Protein AF-A0A2I0T6Q3-F1 (afdb_monomer)

InterPro domains:
  IPR000357 HEAT repeat [PF02985] (25-54)
  IPR004083 Regu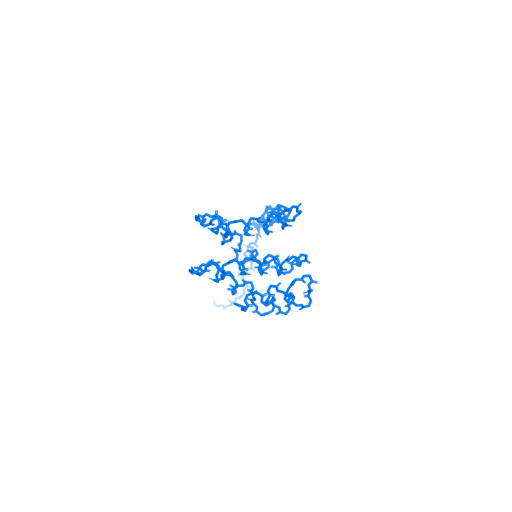latory associated protein of TOR [PTHR12848] (1-81)
  IPR011989 Armadillo-like helical [G3DSA:1.25.10.10] (1-111)
  IPR016024 Armadillo-type fold [SSF48371] (2-91)

Organism: NCBI:txid1758121

Foldseek 3Di:
DVLQVLLVQLAVHLVSLVVCVVVVVLLVLLVCCPPPDLVSVLSSLSSLLRSCVVNVVSVVVCVVSVVVVSLVVQCVDPDVVSNVSSVVSCVVVVPPPPVVVVVVVVVVVVPPDDPDPDDPDPPDPDDDDD

Sequence (130 aa):
MTAFILAVIVNNYTTGQEACLQGNLIAICLEQLNDPHPLLRQWVAICLGRIWQNFDSARWCGVRDSAHEKLYSLLSDPIPEELVVALSHLVVQYESNFCTVALQFMEEEKNYPLPSPAATDITYVGNLEG

Nearest PDB structures (foldseek):
  7uxh-assembly1_E  TM=7.149E-01  e=1.345E-10  Homo sapiens
  7ux2-assembly1_A  TM=7.115E-01  e=2.078E-10  Homo sapiens
  6u62-assembly1_A  TM=7.134E-01  e=8.544E-10  Homo sapiens
  4hxt-assembly1_A  TM=8.707E-01  e=1.519E-02  synthetic construct
  7uwc-assembly1_P  TM=6.966E-01  e=1.661E-01  Citrus x limon

Solvent-accessible surface area (backbone atoms only — not comparable to full-atom values): 7651 Å² total; per-residue (Å²): 112,67,47,52,55,50,30,57,50,18,49,94,29,65,73,42,23,51,56,37,53,77,65,45,44,62,63,56,37,63,63,46,58,76,47,92,49,66,69,54,26,43,32,30,51,52,24,54,56,29,38,33,53,97,30,66,73,46,40,54,51,37,58,76,68,46,43,66,61,60,54,50,54,50,67,69,48,90,51,68,69,52,34,52,52,50,47,53,48,46,53,73,55,49,79,77,48,51,68,56,52,53,48,49,51,56,51,52,67,70,64,59,76,72,84,75,93,76,79,88,73,90,81,85,86,86,86,82,90,132

Secondary structure (DSSP, 8-state):
-HHHHHHHHTTT-HHHHHHHHHTTHHHHHHHHTT-S-HHHHHHHHHHHHHHTTT-HHHHHHHHHTTHHHHHHHHHTSS-HHHHHHHHHHHHHHHTTSHHHHHHHHHHHHHT-PPPP--------------

Radius of gyration: 21.98 Å; Cα contacts (8 Å, |Δi|>4): 99; chains: 1; bounding box: 38×57×66 Å

Mean predicted aligned error: 13.77 Å

Structure (mmCIF, N/CA/C/O backbone):
data_AF-A0A2I0T6Q3-F1
#
_entry.id   AF-A0A2I0T6Q3-F1
#
loop_
_atom_site.group_PDB
_atom_site.id
_atom_site.type_symbol
_atom_site.label_atom_id
_atom_site.label_alt_id
_atom_site.label_comp_id
_atom_site.label_asym_id
_atom_site.label_entity_id
_atom_site.label_seq_id
_atom_site.pdbx_PDB_ins_code
_atom_site.Cartn_x
_atom_site.Cartn_y
_atom_site.Cartn_z
_atom_site.occupancy
_atom_site.B_iso_or_equiv
_atom_site.auth_seq_id
_atom_site.auth_comp_id
_atom_site.auth_asym_id
_atom_site.auth_atom_id
_atom_site.pdbx_PDB_model_num
ATOM 1 N N . MET A 1 1 ? -9.013 -3.424 -14.093 1.00 62.44 1 MET A N 1
ATOM 2 C CA . MET A 1 1 ? -10.320 -2.828 -13.711 1.00 62.44 1 MET A CA 1
ATOM 3 C C . MET A 1 1 ? -10.632 -3.011 -12.225 1.00 62.44 1 MET A C 1
ATOM 5 O O . MET A 1 1 ? -11.091 -2.065 -11.607 1.00 62.44 1 MET A O 1
ATOM 9 N N . THR A 1 2 ? -10.328 -4.158 -11.612 1.00 77.94 2 THR A N 1
ATOM 10 C CA . THR A 1 2 ? -10.573 -4.402 -10.174 1.00 77.94 2 THR A CA 1
ATOM 11 C C . THR A 1 2 ? -9.824 -3.438 -9.242 1.00 77.94 2 THR A C 1
ATOM 13 O O . THR A 1 2 ? -10.435 -2.875 -8.341 1.00 77.94 2 THR A O 1
ATOM 16 N N . ALA A 1 3 ? -8.539 -3.160 -9.506 1.00 76.44 3 ALA A N 1
ATOM 17 C CA . ALA A 1 3 ? -7.743 -2.212 -8.713 1.00 76.44 3 ALA A CA 1
ATOM 18 C C . ALA A 1 3 ? -8.322 -0.782 -8.716 1.00 76.44 3 ALA A C 1
ATOM 20 O O . ALA A 1 3 ? -8.287 -0.097 -7.701 1.00 76.44 3 ALA A O 1
ATOM 21 N N . PHE A 1 4 ? -8.926 -0.355 -9.830 1.00 79.00 4 PHE A N 1
ATOM 22 C CA . PHE A 1 4 ? -9.628 0.927 -9.924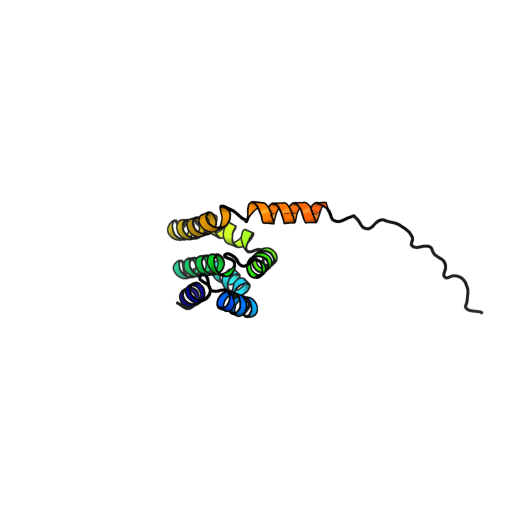 1.00 79.00 4 PHE A CA 1
ATOM 23 C C . PHE A 1 4 ? -10.845 0.979 -8.993 1.00 79.00 4 PHE A C 1
ATOM 25 O O . PHE A 1 4 ? -11.010 1.937 -8.245 1.00 79.00 4 PHE A O 1
ATOM 32 N N . ILE A 1 5 ? -11.680 -0.063 -9.013 1.00 85.62 5 ILE A N 1
ATOM 33 C CA . ILE A 1 5 ? -12.883 -0.137 -8.173 1.00 85.62 5 ILE A CA 1
ATOM 34 C C . ILE A 1 5 ? -12.487 -0.108 -6.695 1.00 85.62 5 ILE A C 1
ATOM 36 O O . ILE A 1 5 ? -13.053 0.663 -5.924 1.00 85.62 5 ILE A O 1
ATOM 40 N N . LEU A 1 6 ? -11.471 -0.887 -6.315 1.00 83.75 6 LEU A N 1
ATOM 41 C CA . LEU A 1 6 ? -10.943 -0.898 -4.952 1.00 83.75 6 LEU A CA 1
ATOM 42 C C . LEU A 1 6 ? -10.413 0.479 -4.546 1.00 83.75 6 LEU A C 1
ATOM 44 O O . LEU A 1 6 ? -10.792 0.978 -3.491 1.00 83.75 6 LEU A O 1
ATOM 48 N N . ALA A 1 7 ? -9.650 1.145 -5.418 1.00 80.62 7 ALA A N 1
ATOM 49 C CA . ALA A 1 7 ? -9.164 2.502 -5.182 1.00 80.62 7 ALA A CA 1
ATOM 50 C C . ALA A 1 7 ? -10.299 3.521 -4.990 1.00 80.62 7 ALA A C 1
ATOM 52 O O . ALA A 1 7 ? -10.107 4.515 -4.294 1.00 80.62 7 ALA A O 1
ATOM 53 N N . VAL A 1 8 ? -11.465 3.327 -5.613 1.00 84.50 8 VAL A N 1
ATOM 54 C CA . VAL A 1 8 ? -12.650 4.173 -5.393 1.00 84.50 8 VAL A CA 1
ATOM 55 C C . VAL A 1 8 ? -13.317 3.848 -4.056 1.00 84.50 8 VAL A C 1
ATOM 57 O O . VAL A 1 8 ? -13.679 4.772 -3.335 1.00 84.50 8 VAL A O 1
ATOM 60 N N . ILE A 1 9 ? -13.431 2.566 -3.698 1.00 84.94 9 ILE A N 1
ATOM 61 C CA . ILE A 1 9 ? -14.039 2.118 -2.434 1.00 84.94 9 ILE A CA 1
ATOM 62 C C . ILE A 1 9 ? -13.263 2.645 -1.224 1.00 84.94 9 ILE A C 1
ATOM 64 O O . ILE A 1 9 ? -13.877 3.077 -0.256 1.00 84.94 9 ILE A O 1
ATOM 68 N N . VAL A 1 10 ? -11.928 2.638 -1.270 1.00 85.75 10 VAL A N 1
ATOM 69 C CA . VAL A 1 10 ? -11.093 3.081 -0.138 1.00 85.75 10 VAL A CA 1
ATOM 70 C C . VAL A 1 10 ? -10.856 4.596 -0.103 1.00 85.75 10 VAL A C 1
ATOM 72 O O . VAL A 1 10 ? -10.146 5.093 0.767 1.00 85.75 10 VAL A O 1
ATOM 75 N N . ASN A 1 11 ? -11.418 5.354 -1.048 1.00 84.81 11 ASN A N 1
ATOM 76 C CA . ASN A 1 11 ? -11.169 6.788 -1.178 1.00 84.81 11 ASN A CA 1
ATOM 77 C C . ASN A 1 11 ? -11.979 7.599 -0.156 1.00 84.81 11 ASN A C 1
ATOM 79 O O . ASN 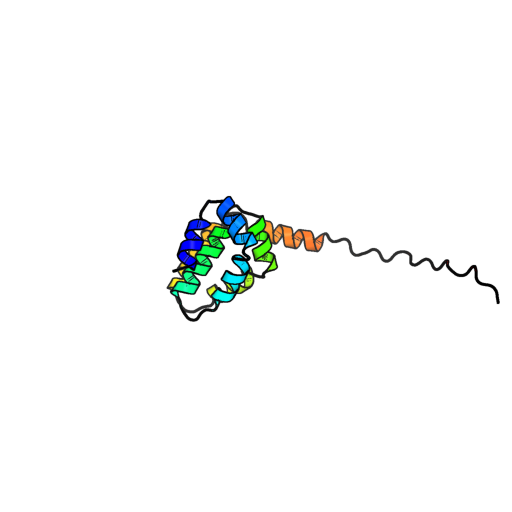A 1 11 ? -13.173 7.815 -0.355 1.00 84.81 11 ASN A O 1
ATOM 83 N N . ASN A 1 12 ? -11.324 8.094 0.898 1.00 80.06 12 ASN A N 1
ATOM 84 C CA . ASN A 1 12 ? -11.956 8.870 1.979 1.00 80.06 12 ASN A CA 1
ATOM 85 C C . ASN A 1 12 ? -13.162 8.159 2.622 1.00 80.06 12 ASN A C 1
ATOM 87 O O . ASN A 1 12 ? -14.122 8.803 3.045 1.00 80.06 12 ASN A O 1
ATOM 91 N N . TYR A 1 13 ? -13.119 6.827 2.687 1.00 86.44 13 TYR A N 1
ATOM 92 C CA . TYR A 1 13 ? -14.190 6.016 3.252 1.00 86.44 13 TYR A CA 1
ATOM 93 C C . TYR A 1 13 ? -13.625 4.958 4.203 1.00 86.44 13 TYR A C 1
ATOM 95 O O . TYR A 1 13 ? -13.206 3.879 3.785 1.00 86.44 13 TYR A O 1
ATOM 103 N N . THR A 1 14 ? -13.626 5.276 5.500 1.00 88.50 14 THR A N 1
ATOM 104 C CA . THR A 1 14 ? -12.963 4.483 6.549 1.00 88.50 14 THR A CA 1
ATOM 105 C C . THR A 1 14 ? -13.507 3.064 6.667 1.00 88.50 14 THR A C 1
ATOM 107 O O . THR A 1 14 ? -12.731 2.119 6.725 1.00 88.50 14 THR A O 1
ATOM 110 N N . THR A 1 15 ? -14.826 2.867 6.605 1.00 90.19 15 THR A N 1
ATOM 111 C CA . THR A 1 15 ? -15.413 1.515 6.639 1.00 90.19 15 THR A CA 1
ATOM 112 C C . THR A 1 15 ? -14.962 0.667 5.443 1.00 90.19 15 THR A C 1
ATOM 114 O O . THR A 1 15 ? -14.723 -0.531 5.578 1.00 90.19 15 THR A O 1
ATOM 117 N N . GLY A 1 16 ? -14.797 1.285 4.267 1.00 89.38 16 GLY A N 1
ATOM 118 C CA . GLY A 1 16 ? -14.240 0.619 3.089 1.00 89.38 16 GLY A CA 1
ATOM 119 C C . GLY A 1 16 ? -12.759 0.289 3.254 1.00 89.38 16 GLY A C 1
ATOM 120 O O . GLY A 1 16 ? -12.336 -0.803 2.880 1.00 89.38 16 GLY A O 1
ATOM 121 N N . GLN A 1 17 ? -11.982 1.198 3.850 1.00 90.38 17 GLN A N 1
ATOM 122 C CA . GLN A 1 17 ? -10.573 0.968 4.184 1.00 90.38 17 GLN A CA 1
ATOM 123 C C . GLN A 1 17 ? -10.410 -0.193 5.179 1.00 90.38 17 GLN A C 1
ATOM 125 O O . GLN A 1 17 ? -9.585 -1.071 4.939 1.00 90.38 17 GLN A O 1
ATOM 130 N N . GLU A 1 18 ? -11.221 -0.255 6.238 1.00 91.62 18 GLU A N 1
ATOM 131 C CA . GLU A 1 18 ? -11.214 -1.347 7.222 1.00 91.62 18 GLU A CA 1
ATOM 132 C C . GLU A 1 18 ? -11.555 -2.698 6.589 1.00 91.62 18 GLU A C 1
ATOM 134 O O . GLU A 1 18 ? -10.821 -3.670 6.779 1.00 91.62 18 GLU A O 1
ATOM 139 N N . ALA A 1 19 ? -12.623 -2.759 5.789 1.00 91.75 19 ALA A N 1
ATOM 140 C CA . ALA A 1 19 ? -13.010 -3.982 5.089 1.00 91.75 19 ALA A CA 1
ATOM 141 C C . ALA A 1 19 ? -11.907 -4.459 4.127 1.00 91.75 19 ALA A C 1
ATOM 143 O O . ALA A 1 19 ? -11.602 -5.650 4.055 1.00 91.75 19 ALA A O 1
ATOM 144 N N . CYS A 1 20 ? -11.263 -3.528 3.419 1.00 91.31 20 CYS A N 1
ATOM 145 C CA . CYS A 1 20 ? -10.147 -3.847 2.533 1.00 91.31 20 CYS A CA 1
ATOM 146 C C . CYS A 1 20 ? -8.891 -4.287 3.300 1.00 91.31 20 CYS A C 1
ATOM 148 O O . CYS A 1 20 ? -8.185 -5.189 2.848 1.00 91.31 20 CYS A O 1
ATOM 150 N N . LEU A 1 21 ? -8.618 -3.687 4.461 1.00 88.88 21 LEU A N 1
ATOM 151 C CA . LEU A 1 21 ? -7.500 -4.072 5.319 1.00 88.88 21 LEU A CA 1
ATOM 152 C C . LEU A 1 21 ? -7.685 -5.498 5.854 1.00 88.88 21 LEU A C 1
ATOM 154 O O . LEU A 1 21 ? -6.759 -6.299 5.773 1.00 88.88 21 LEU A O 1
ATOM 158 N N . GLN A 1 22 ? -8.890 -5.839 6.322 1.00 91.12 22 GLN A N 1
ATOM 159 C CA . GLN A 1 22 ? -9.235 -7.204 6.744 1.00 91.12 22 GLN A CA 1
ATOM 160 C C . GLN A 1 22 ? -9.134 -8.217 5.595 1.00 91.12 22 GLN A C 1
ATOM 162 O O . GLN A 1 22 ? -8.797 -9.377 5.816 1.00 91.12 22 GLN A O 1
ATOM 167 N N . GLY A 1 23 ? -9.392 -7.774 4.363 1.00 91.44 23 GLY A N 1
ATOM 168 C CA . GLY A 1 23 ? -9.222 -8.569 3.148 1.00 91.44 23 GLY A CA 1
ATOM 169 C C . GLY A 1 23 ? -7.778 -8.693 2.650 1.00 91.44 23 GLY A C 1
ATOM 170 O O . GLY A 1 23 ? -7.583 -9.166 1.533 1.00 91.44 23 GLY A O 1
ATOM 171 N N . ASN A 1 24 ? -6.775 -8.258 3.423 1.00 91.12 24 ASN A N 1
ATOM 172 C CA . ASN A 1 24 ? -5.356 -8.257 3.041 1.00 91.12 24 ASN A CA 1
ATOM 173 C C . ASN A 1 24 ? -5.060 -7.494 1.738 1.00 91.12 24 ASN A C 1
ATOM 175 O O . ASN A 1 24 ? -4.125 -7.833 1.008 1.00 91.12 24 ASN A O 1
ATOM 179 N N . LEU A 1 25 ? -5.831 -6.441 1.439 1.00 89.56 25 LEU A N 1
ATOM 180 C CA . LEU A 1 25 ? -5.683 -5.704 0.183 1.00 89.56 25 LEU A CA 1
ATOM 181 C C . LEU A 1 25 ? -4.268 -5.128 0.003 1.00 89.56 25 LEU A C 1
ATOM 183 O O . LEU A 1 25 ? -3.762 -5.106 -1.113 1.00 89.56 25 LEU A O 1
ATOM 187 N N . ILE A 1 26 ? -3.614 -4.707 1.090 1.00 88.44 26 ILE A N 1
ATOM 188 C CA . ILE A 1 26 ? -2.254 -4.146 1.056 1.00 88.44 26 ILE A CA 1
ATOM 189 C C . ILE A 1 26 ? -1.254 -5.172 0.523 1.00 88.44 26 ILE A C 1
ATOM 191 O O . ILE A 1 26 ? -0.566 -4.884 -0.452 1.00 88.44 26 ILE A O 1
ATOM 195 N N . ALA A 1 27 ? -1.214 -6.372 1.103 1.00 89.12 27 ALA A N 1
ATOM 196 C CA . ALA A 1 27 ? -0.309 -7.434 0.670 1.00 89.12 27 ALA A CA 1
ATOM 197 C C . ALA A 1 27 ? -0.549 -7.813 -0.800 1.00 89.12 27 ALA A C 1
ATOM 199 O O . ALA A 1 27 ? 0.397 -7.860 -1.587 1.00 89.12 27 ALA A O 1
ATOM 200 N N . ILE A 1 28 ? -1.820 -7.968 -1.196 1.00 90.50 28 ILE A N 1
ATOM 2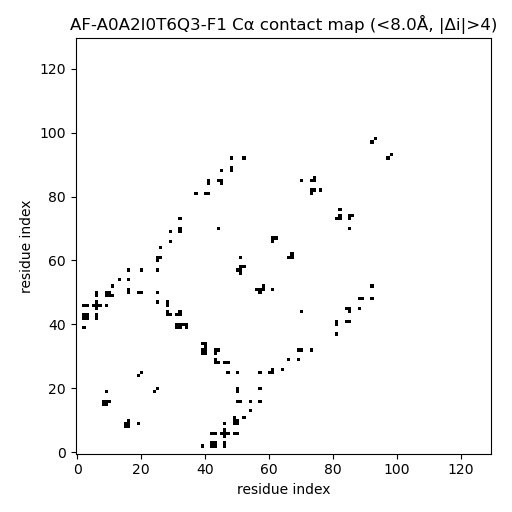01 C CA . ILE A 1 28 ? -2.205 -8.273 -2.582 1.00 90.50 28 ILE A CA 1
ATOM 202 C C . ILE A 1 28 ? -1.717 -7.170 -3.530 1.00 90.50 28 ILE A C 1
ATOM 204 O O . ILE A 1 28 ? -1.109 -7.451 -4.560 1.00 90.50 28 ILE A O 1
ATOM 208 N N . CYS A 1 29 ? -1.943 -5.901 -3.187 1.00 89.31 29 CYS A N 1
ATOM 209 C CA . CYS A 1 29 ? -1.463 -4.779 -3.985 1.00 89.31 29 CYS A CA 1
ATOM 210 C C . CYS A 1 29 ? 0.072 -4.759 -4.082 1.00 89.31 29 CYS A C 1
ATOM 212 O O . CYS A 1 29 ? 0.615 -4.526 -5.157 1.00 89.31 29 CYS A O 1
ATOM 214 N N . LEU A 1 30 ? 0.788 -5.054 -2.999 1.00 86.81 30 LEU A N 1
ATOM 215 C CA . LEU A 1 30 ? 2.252 -5.087 -3.003 1.00 86.81 30 LEU A CA 1
ATOM 216 C C . LEU A 1 30 ? 2.848 -6.227 -3.838 1.00 86.81 30 LEU A C 1
ATOM 218 O O . LEU A 1 30 ? 3.989 -6.107 -4.280 1.00 86.81 30 LEU A O 1
ATOM 222 N N . GLU A 1 31 ? 2.130 -7.327 -4.053 1.00 89.75 31 GLU A N 1
ATOM 223 C CA . GLU A 1 31 ? 2.547 -8.381 -4.990 1.00 89.75 31 GLU A CA 1
ATOM 224 C C . GLU A 1 31 ? 2.341 -7.958 -6.449 1.00 89.75 31 GLU A C 1
ATOM 226 O O . GLU A 1 31 ? 3.184 -8.223 -7.305 1.00 89.75 31 GLU A O 1
ATOM 231 N N . GLN A 1 32 ? 1.251 -7.240 -6.723 1.00 87.44 32 GLN A N 1
ATOM 232 C CA . GLN A 1 32 ? 0.884 -6.767 -8.064 1.00 87.44 32 GLN A CA 1
ATOM 233 C C . GLN A 1 32 ? 1.697 -5.544 -8.525 1.00 87.44 32 GLN A C 1
ATOM 235 O O . GLN A 1 32 ? 1.587 -5.117 -9.672 1.00 87.44 32 GLN A O 1
ATOM 240 N N . LEU A 1 33 ? 2.534 -4.982 -7.648 1.00 83.00 33 LEU A N 1
ATOM 241 C CA . LEU A 1 33 ? 3.412 -3.850 -7.954 1.00 83.00 33 LEU A CA 1
ATOM 242 C C . LEU A 1 33 ? 4.459 -4.169 -9.035 1.00 83.00 33 LEU A C 1
ATOM 244 O O . LEU A 1 33 ? 4.906 -3.260 -9.723 1.00 83.00 33 LEU A O 1
ATOM 248 N N . ASN A 1 34 ? 4.821 -5.444 -9.200 1.00 82.75 34 ASN A N 1
ATOM 249 C CA . ASN A 1 34 ? 5.808 -5.905 -10.183 1.00 82.75 34 ASN A CA 1
ATOM 250 C C . ASN A 1 34 ? 5.169 -6.461 -11.468 1.00 82.75 34 ASN A C 1
ATOM 252 O O . ASN A 1 34 ? 5.850 -7.110 -12.264 1.00 82.75 34 ASN A O 1
ATOM 256 N N . ASP A 1 35 ? 3.864 -6.261 -11.671 1.00 85.38 35 ASP A N 1
ATOM 257 C CA . ASP A 1 35 ? 3.170 -6.772 -12.853 1.00 85.38 35 ASP A CA 1
ATOM 258 C C . ASP A 1 35 ? 3.714 -6.119 -14.140 1.00 85.38 35 ASP A C 1
ATOM 260 O O . ASP A 1 35 ? 3.996 -4.921 -14.137 1.00 85.38 35 ASP A O 1
ATOM 264 N N . PRO A 1 36 ? 3.874 -6.852 -15.258 1.00 80.25 36 PRO A N 1
ATOM 265 C CA . PRO A 1 36 ? 4.361 -6.281 -16.515 1.00 80.25 36 PRO A CA 1
ATOM 266 C C . PRO A 1 36 ? 3.429 -5.217 -17.116 1.00 80.25 36 PRO A C 1
ATOM 268 O O . PRO A 1 36 ? 3.858 -4.469 -17.996 1.00 80.25 36 PRO A O 1
ATOM 271 N N . HIS A 1 37 ? 2.163 -5.148 -16.693 1.00 81.00 37 HIS A N 1
ATOM 272 C CA . HIS A 1 37 ? 1.181 -4.226 -17.239 1.00 81.00 37 HIS A CA 1
ATOM 273 C C . HIS A 1 37 ? 1.232 -2.846 -16.546 1.00 81.00 37 HIS A C 1
ATOM 275 O O . HIS A 1 37 ? 0.813 -2.710 -15.390 1.00 81.00 37 HIS A O 1
ATOM 281 N N . PRO A 1 38 ? 1.572 -1.766 -17.275 1.00 75.75 38 PRO A N 1
ATOM 282 C CA . PRO A 1 38 ? 1.833 -0.447 -16.690 1.00 75.75 38 PRO A CA 1
ATOM 283 C C . PRO A 1 38 ? 0.614 0.163 -15.977 1.00 75.75 38 PRO A C 1
ATOM 285 O O . PRO A 1 38 ? 0.688 0.616 -14.836 1.00 75.75 38 PRO A O 1
ATOM 288 N N . LEU A 1 39 ? -0.571 0.083 -16.601 1.00 77.31 39 LEU A N 1
ATOM 289 C CA . LEU A 1 39 ? -1.810 0.578 -15.983 1.00 77.31 39 LEU A CA 1
ATOM 290 C C . LEU A 1 39 ? -2.188 -0.182 -14.705 1.00 77.31 39 LEU A C 1
ATOM 292 O O . LEU A 1 39 ? -2.841 0.393 -13.836 1.00 77.31 39 LEU A O 1
ATOM 296 N N . LEU A 1 40 ? -1.840 -1.470 -14.581 1.00 82.62 40 LEU A N 1
ATOM 297 C CA . LEU A 1 40 ? -2.176 -2.216 -13.373 1.00 82.62 40 LEU A CA 1
ATOM 298 C C . LEU A 1 40 ? -1.333 -1.698 -12.211 1.00 82.62 40 LEU A C 1
ATOM 300 O O . LEU A 1 40 ? -1.907 -1.305 -11.196 1.00 82.62 40 LEU A O 1
ATOM 304 N N . ARG A 1 41 ? -0.014 -1.590 -12.407 1.00 81.94 41 ARG A N 1
ATOM 305 C CA . ARG A 1 41 ? 0.911 -1.007 -11.425 1.00 81.94 41 ARG A CA 1
ATOM 306 C C . ARG A 1 41 ? 0.473 0.386 -10.989 1.00 81.94 41 ARG A C 1
ATOM 308 O O . ARG A 1 41 ? 0.400 0.662 -9.793 1.00 81.94 41 ARG A O 1
ATOM 315 N N . GLN A 1 42 ? 0.062 1.221 -11.944 1.00 77.06 42 GLN A N 1
ATOM 316 C CA . GLN A 1 42 ? -0.465 2.556 -11.674 1.00 77.06 42 GLN A CA 1
ATOM 317 C C . GLN A 1 42 ? -1.680 2.526 -10.732 1.00 77.06 42 GLN A C 1
ATOM 319 O O . GLN A 1 42 ? -1.685 3.182 -9.690 1.00 77.06 42 GLN A O 1
ATOM 324 N N . TRP A 1 43 ? -2.721 1.760 -11.068 1.00 82.25 43 TRP A N 1
ATOM 325 C CA . TRP A 1 43 ? -3.936 1.704 -10.248 1.00 82.25 43 TRP A CA 1
ATOM 326 C C . TRP A 1 43 ? -3.703 1.056 -8.886 1.00 82.25 43 TRP A C 1
ATOM 328 O O . TRP A 1 43 ? -4.352 1.434 -7.912 1.00 82.25 43 TRP A O 1
ATOM 338 N N . VAL A 1 44 ? -2.771 0.112 -8.805 1.00 86.31 44 VAL A N 1
ATOM 339 C CA . VAL A 1 44 ? -2.374 -0.528 -7.553 1.00 86.31 44 VAL A CA 1
ATOM 340 C C . VAL A 1 44 ? -1.634 0.461 -6.646 1.00 86.31 44 VAL A C 1
ATOM 342 O O . VAL A 1 44 ? -1.983 0.567 -5.470 1.00 86.31 44 VAL A O 1
ATOM 345 N N . ALA A 1 45 ? -0.699 1.251 -7.182 1.00 82.75 45 ALA A N 1
ATOM 346 C CA . ALA A 1 45 ? -0.016 2.305 -6.430 1.00 82.75 45 ALA A CA 1
ATOM 347 C C . ALA A 1 45 ? -1.000 3.373 -5.915 1.00 82.75 45 ALA A C 1
ATOM 349 O O . ALA A 1 45 ? -0.934 3.770 -4.750 1.00 82.75 45 ALA A O 1
ATOM 350 N N . ILE A 1 46 ? -1.974 3.778 -6.740 1.00 81.25 46 ILE A N 1
ATOM 351 C CA . ILE A 1 46 ? -3.056 4.688 -6.326 1.00 81.25 46 ILE A CA 1
ATOM 352 C C . ILE A 1 46 ? -3.902 4.058 -5.210 1.00 81.25 46 ILE A C 1
ATOM 354 O O . ILE A 1 46 ? -4.234 4.727 -4.230 1.00 81.25 46 ILE A O 1
ATOM 358 N N . CYS A 1 47 ? -4.265 2.780 -5.348 1.00 86.69 47 CYS A N 1
ATOM 359 C CA . CYS A 1 47 ? -5.070 2.062 -4.361 1.00 86.69 47 CYS A CA 1
ATOM 360 C C . CYS A 1 47 ? -4.361 1.987 -3.004 1.00 86.69 47 CYS A C 1
ATOM 362 O O . CYS A 1 47 ? -4.976 2.277 -1.978 1.00 86.69 47 CYS A O 1
ATOM 364 N N . LEU A 1 48 ? -3.062 1.673 -3.007 1.00 85.75 48 LEU A N 1
ATOM 365 C CA . LEU A 1 48 ? -2.216 1.713 -1.816 1.00 85.75 48 LEU A CA 1
ATOM 366 C C . LEU A 1 48 ? -2.184 3.121 -1.218 1.00 85.75 48 LEU A C 1
ATOM 368 O O . LEU A 1 48 ? -2.495 3.289 -0.047 1.00 85.75 48 LEU A O 1
ATOM 372 N N . GLY A 1 49 ? -1.940 4.151 -2.033 1.00 82.94 49 GLY A N 1
ATOM 373 C CA . GLY A 1 49 ? -1.970 5.551 -1.599 1.00 82.94 49 GLY A CA 1
ATOM 374 C C . GLY A 1 49 ? -3.250 5.949 -0.855 1.00 82.94 49 GLY A C 1
ATOM 375 O O . GLY A 1 49 ? -3.190 6.708 0.110 1.00 82.94 49 GLY A O 1
ATOM 376 N N . ARG A 1 50 ? -4.401 5.427 -1.291 1.00 84.75 50 ARG A N 1
ATOM 377 C CA . ARG A 1 50 ? -5.718 5.741 -0.720 1.00 84.75 50 ARG A CA 1
ATOM 378 C C . ARG A 1 50 ? -6.090 4.887 0.490 1.00 84.75 50 ARG A C 1
ATOM 380 O O . ARG A 1 50 ? -6.780 5.390 1.373 1.00 84.75 50 ARG A O 1
ATOM 387 N N . ILE A 1 51 ? -5.662 3.623 0.562 1.00 85.69 51 ILE A N 1
ATOM 388 C CA . ILE A 1 51 ? -6.084 2.733 1.658 1.00 85.69 51 ILE A CA 1
ATOM 389 C C . ILE A 1 51 ? -5.527 3.174 3.013 1.00 85.69 51 ILE A C 1
ATOM 391 O O . ILE A 1 51 ? -6.223 3.077 4.017 1.00 85.69 51 ILE A O 1
ATOM 395 N N . TRP A 1 52 ? -4.304 3.698 3.044 1.00 84.12 52 TRP A N 1
ATOM 396 C CA . TRP A 1 52 ? -3.664 4.199 4.264 1.00 84.12 52 TRP A CA 1
ATOM 397 C C . TRP A 1 52 ? -3.767 5.720 4.435 1.00 84.12 52 TRP A C 1
ATOM 399 O O . TRP A 1 52 ? -3.165 6.289 5.347 1.00 84.12 52 TRP A O 1
ATOM 409 N N . GLN A 1 53 ? -4.525 6.401 3.571 1.00 82.00 53 GLN A N 1
ATOM 410 C CA . GLN A 1 53 ? -4.757 7.836 3.696 1.00 82.00 53 GLN A CA 1
ATOM 411 C C . GLN A 1 53 ? -5.655 8.112 4.906 1.00 82.00 53 GLN A C 1
ATOM 413 O O . GLN A 1 53 ? -6.788 7.635 4.955 1.00 82.00 53 GLN A O 1
ATOM 418 N N . ASN A 1 54 ? -5.151 8.905 5.859 1.00 81.31 54 ASN A N 1
ATOM 419 C CA . ASN A 1 54 ? -5.823 9.221 7.128 1.00 81.31 54 ASN A CA 1
ATOM 420 C C . ASN A 1 54 ? -6.245 7.974 7.932 1.00 81.31 54 ASN A C 1
ATOM 422 O O . ASN A 1 54 ? -7.207 8.031 8.696 1.00 81.31 54 ASN A O 1
ATOM 426 N N . PHE A 1 55 ? -5.544 6.850 7.747 1.00 81.81 55 PHE A N 1
ATOM 427 C CA . PHE A 1 55 ? -5.883 5.583 8.384 1.00 81.81 55 PHE A CA 1
ATOM 428 C C . PHE A 1 55 ? -4.624 4.848 8.861 1.00 81.81 55 PHE A C 1
ATOM 430 O O . PHE A 1 55 ? -3.990 4.086 8.124 1.00 81.81 55 PHE A O 1
ATOM 437 N N . ASP A 1 56 ? -4.256 5.092 10.122 1.00 83.25 56 ASP A N 1
ATOM 438 C CA . ASP A 1 56 ? -2.980 4.644 10.689 1.00 83.25 56 ASP A CA 1
ATOM 439 C C . ASP A 1 56 ? -2.843 3.119 10.743 1.00 83.25 56 ASP A C 1
ATOM 441 O O . ASP A 1 56 ? -1.755 2.597 10.514 1.00 83.25 56 ASP A O 1
ATOM 445 N N . SER A 1 57 ? -3.929 2.372 10.962 1.00 83.44 57 SER A N 1
ATOM 446 C CA . SER A 1 57 ? -3.880 0.902 10.978 1.00 83.44 57 SER A CA 1
ATOM 447 C C . SER A 1 57 ? -3.412 0.318 9.641 1.00 83.44 57 SER A C 1
ATOM 449 O O . SER A 1 57 ? -2.584 -0.595 9.618 1.00 83.44 57 SER A O 1
ATOM 451 N N . ALA A 1 58 ? -3.890 0.869 8.520 1.00 85.00 58 ALA A N 1
ATOM 452 C CA . ALA A 1 58 ? -3.424 0.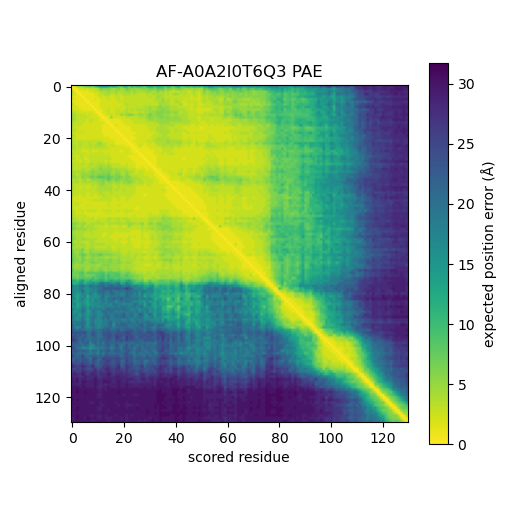474 7.194 1.00 85.00 58 ALA A CA 1
ATOM 453 C C . ALA A 1 58 ? -1.989 0.946 6.929 1.00 85.00 58 ALA A C 1
ATOM 455 O O . ALA A 1 58 ? -1.212 0.207 6.323 1.00 85.00 58 ALA A O 1
ATOM 456 N N . ARG A 1 59 ? -1.601 2.131 7.423 1.00 82.88 59 ARG A N 1
ATOM 457 C CA . ARG A 1 59 ? -0.213 2.607 7.322 1.00 82.88 59 ARG A CA 1
ATOM 458 C C . ARG A 1 59 ? 0.752 1.653 8.025 1.00 82.88 59 ARG A C 1
ATOM 460 O O . ARG A 1 59 ? 1.728 1.230 7.412 1.00 82.88 59 ARG A O 1
ATOM 467 N N . TRP A 1 60 ? 0.467 1.280 9.270 1.00 83.62 60 TRP A N 1
ATOM 468 C CA . TRP A 1 60 ? 1.298 0.349 10.035 1.00 83.62 60 TRP A CA 1
ATOM 469 C C . TRP A 1 60 ? 1.388 -1.029 9.378 1.00 83.62 60 TRP A C 1
ATOM 471 O O . TRP A 1 60 ? 2.463 -1.627 9.347 1.00 83.62 60 TRP A O 1
ATOM 481 N N . CYS A 1 61 ? 0.291 -1.507 8.785 1.00 86.00 61 CYS A N 1
ATOM 482 C CA . CYS A 1 61 ? 0.315 -2.731 7.987 1.00 86.00 61 CYS A CA 1
ATOM 483 C C . CYS A 1 61 ? 1.253 -2.604 6.775 1.00 86.00 61 CYS A C 1
ATOM 485 O O . CYS A 1 61 ? 2.059 -3.495 6.537 1.00 86.00 61 CYS A O 1
ATOM 487 N N . GLY A 1 62 ? 1.209 -1.479 6.054 1.00 84.25 62 GLY A N 1
ATOM 488 C CA . GLY A 1 62 ? 2.111 -1.222 4.929 1.00 84.25 62 GLY A CA 1
ATOM 489 C C . GLY A 1 62 ? 3.587 -1.143 5.330 1.00 84.25 62 GLY A C 1
ATOM 490 O O . GLY A 1 62 ? 4.444 -1.637 4.599 1.00 84.25 62 GLY A O 1
ATOM 491 N N . VAL A 1 63 ? 3.898 -0.567 6.497 1.00 81.56 63 VAL A N 1
ATOM 492 C CA . VAL A 1 63 ? 5.272 -0.546 7.036 1.00 81.56 63 VAL A CA 1
ATOM 493 C C . VAL A 1 63 ? 5.764 -1.965 7.312 1.00 81.56 63 VAL A C 1
ATOM 495 O O . VAL A 1 63 ? 6.855 -2.318 6.869 1.00 81.56 63 VAL A O 1
ATOM 498 N N . ARG A 1 64 ? 4.943 -2.787 7.977 1.00 82.69 64 ARG A N 1
ATOM 499 C CA . ARG A 1 64 ? 5.267 -4.188 8.284 1.00 82.69 64 ARG A CA 1
ATOM 500 C C . ARG A 1 64 ? 5.487 -5.040 7.030 1.00 82.69 64 ARG A C 1
ATOM 502 O O . ARG A 1 64 ? 6.318 -5.939 7.059 1.00 82.69 64 ARG A O 1
ATOM 509 N N . ASP A 1 65 ? 4.786 -4.730 5.944 1.00 82.25 65 ASP A N 1
ATOM 510 C CA . ASP A 1 65 ? 4.888 -5.456 4.672 1.00 82.25 65 ASP A CA 1
ATOM 511 C C . ASP A 1 65 ? 5.970 -4.879 3.727 1.00 82.25 65 ASP A C 1
ATOM 513 O O . ASP A 1 65 ? 5.987 -5.181 2.528 1.00 82.25 65 ASP A O 1
ATOM 517 N N . SER A 1 66 ? 6.864 -4.024 4.242 1.00 83.12 66 SER A N 1
ATOM 518 C CA . SER A 1 66 ? 7.939 -3.357 3.488 1.00 83.12 66 SER A CA 1
ATOM 519 C C . SER A 1 66 ? 7.445 -2.609 2.242 1.00 83.12 66 SER A C 1
ATOM 521 O O . SER A 1 66 ? 8.114 -2.558 1.206 1.00 83.12 66 SER A O 1
ATOM 523 N N . ALA A 1 67 ? 6.263 -1.986 2.327 1.00 81.38 67 ALA A N 1
ATOM 524 C CA . ALA A 1 67 ? 5.671 -1.251 1.208 1.00 81.38 67 ALA A CA 1
ATOM 525 C C . ALA A 1 67 ? 6.579 -0.129 0.684 1.00 81.38 67 ALA A C 1
ATOM 527 O O . ALA A 1 67 ? 6.604 0.147 -0.511 1.00 81.38 67 ALA A O 1
ATOM 528 N N . HIS A 1 68 ? 7.334 0.505 1.579 1.00 79.62 68 HIS A N 1
ATOM 529 C CA . HIS A 1 68 ? 8.241 1.605 1.270 1.00 79.62 68 HIS A CA 1
ATOM 530 C C . HIS A 1 68 ? 9.386 1.184 0.339 1.00 79.62 68 HIS A C 1
ATOM 532 O O . HIS A 1 68 ? 9.690 1.909 -0.604 1.00 79.62 68 HIS A O 1
ATOM 538 N N . GLU A 1 69 ? 9.965 -0.001 0.536 1.00 79.81 69 GLU A N 1
ATOM 539 C CA . GLU A 1 69 ? 11.023 -0.530 -0.333 1.00 79.81 69 GLU A CA 1
ATOM 540 C C . GLU A 1 69 ? 10.483 -0.856 -1.731 1.00 79.81 69 GLU A C 1
ATOM 542 O O . GLU A 1 69 ? 11.081 -0.484 -2.740 1.00 79.81 69 GLU A O 1
ATOM 547 N N . LYS A 1 70 ? 9.305 -1.489 -1.798 1.00 79.69 70 LYS A N 1
ATOM 548 C CA . LYS A 1 70 ? 8.651 -1.854 -3.067 1.00 79.69 70 LYS A CA 1
ATOM 549 C C . LYS A 1 70 ? 8.179 -0.630 -3.857 1.00 79.69 70 LYS A C 1
ATOM 551 O O . LYS A 1 70 ? 8.254 -0.600 -5.083 1.00 79.69 70 LYS A O 1
ATOM 556 N N . LEU A 1 71 ? 7.706 0.405 -3.169 1.00 76.75 71 LEU A N 1
ATOM 557 C CA . LEU A 1 71 ? 7.375 1.680 -3.807 1.00 76.75 71 LEU A CA 1
ATOM 558 C C . LEU A 1 71 ? 8.637 2.398 -4.298 1.00 76.75 71 LEU A C 1
ATOM 560 O O . LEU A 1 71 ? 8.610 3.011 -5.362 1.00 76.75 71 LEU A O 1
ATOM 564 N N . TYR A 1 72 ? 9.751 2.282 -3.572 1.00 74.38 72 TYR A N 1
ATOM 565 C CA . TYR A 1 72 ? 11.031 2.838 -4.000 1.00 74.38 72 TYR A CA 1
ATOM 566 C C . TYR A 1 72 ? 11.574 2.156 -5.265 1.00 74.38 72 TYR A C 1
ATOM 568 O O . TYR A 1 72 ? 12.089 2.839 -6.150 1.00 74.38 72 TYR A O 1
ATOM 576 N N . SER A 1 73 ? 11.406 0.837 -5.416 1.00 72.94 73 SER A N 1
ATOM 577 C CA . SER A 1 73 ? 11.789 0.158 -6.662 1.00 72.94 73 SER A CA 1
ATOM 578 C C . SER A 1 73 ? 10.984 0.644 -7.870 1.00 72.94 73 SER A C 1
ATOM 580 O O . SER A 1 73 ? 11.549 0.751 -8.955 1.00 72.94 73 SER A O 1
ATOM 582 N N . LEU A 1 74 ? 9.715 1.034 -7.686 1.00 69.62 74 LEU A N 1
ATOM 583 C CA . LEU A 1 74 ? 8.930 1.673 -8.752 1.00 69.62 74 LEU A CA 1
ATOM 584 C C . LEU A 1 74 ? 9.473 3.039 -9.165 1.00 69.62 74 LEU A C 1
ATOM 586 O O . LEU A 1 74 ? 9.379 3.395 -10.333 1.00 69.62 74 LEU A O 1
ATOM 590 N N . LEU A 1 75 ? 10.070 3.792 -8.235 1.00 66.00 75 LEU A N 1
ATOM 591 C CA . LEU A 1 75 ? 10.715 5.072 -8.547 1.00 66.00 75 LEU A CA 1
ATOM 592 C C . LEU A 1 75 ? 11.971 4.919 -9.417 1.00 66.00 75 LEU A C 1
ATOM 594 O O . LEU A 1 75 ? 12.455 5.901 -9.976 1.00 66.00 75 LEU A O 1
ATOM 598 N N . SER A 1 76 ? 12.503 3.701 -9.520 1.00 66.31 76 SER A N 1
ATOM 599 C CA . SER A 1 76 ? 13.659 3.380 -10.359 1.00 66.31 76 SER A CA 1
ATOM 600 C C . SER A 1 76 ? 13.267 2.859 -11.747 1.00 66.31 76 SER A C 1
ATOM 602 O O . SER A 1 76 ? 14.150 2.635 -12.575 1.00 66.31 76 SER A O 1
ATOM 604 N N . ASP A 1 77 ? 11.972 2.652 -12.015 1.00 65.50 77 ASP A N 1
ATOM 605 C CA . ASP A 1 77 ? 11.491 2.135 -13.297 1.00 65.50 77 ASP A CA 1
ATOM 606 C C . ASP A 1 77 ? 11.570 3.238 -14.380 1.00 65.50 77 ASP A C 1
ATOM 608 O O . ASP A 1 77 ? 11.111 4.357 -14.148 1.00 65.50 77 ASP A O 1
ATOM 612 N N . PRO A 1 78 ? 12.159 2.984 -15.565 1.00 56.75 78 PRO A N 1
ATOM 613 C CA . PRO A 1 78 ? 12.356 3.990 -16.617 1.00 56.75 78 PRO A CA 1
ATOM 614 C C . PRO A 1 78 ? 11.073 4.550 -17.265 1.00 56.75 78 PRO A C 1
ATOM 616 O O . PRO A 1 78 ? 11.179 5.400 -18.154 1.00 56.75 78 PRO A O 1
ATOM 619 N N . ILE A 1 79 ? 9.875 4.096 -16.879 1.00 59.53 79 ILE A N 1
ATOM 620 C CA . ILE A 1 79 ? 8.607 4.529 -17.485 1.00 59.53 79 ILE A CA 1
ATOM 621 C C . ILE A 1 79 ? 8.124 5.852 -16.853 1.00 59.53 79 ILE A C 1
ATOM 623 O O . ILE A 1 79 ? 7.711 5.877 -15.692 1.00 59.53 79 ILE A O 1
ATOM 627 N N . PRO A 1 80 ? 8.088 6.966 -17.612 1.00 57.72 80 PRO A N 1
ATOM 628 C CA . PRO A 1 80 ? 7.820 8.295 -17.057 1.00 57.72 80 PRO A CA 1
ATOM 629 C C . PRO A 1 80 ? 6.397 8.471 -16.503 1.00 57.72 80 PRO A C 1
ATOM 631 O O . PRO A 1 80 ? 6.197 9.249 -15.574 1.00 57.72 80 PRO A O 1
ATOM 634 N N . GLU A 1 81 ? 5.398 7.760 -17.028 1.00 59.34 81 GLU A N 1
ATOM 635 C CA . GLU A 1 81 ? 3.997 7.923 -16.606 1.00 59.34 81 GLU A CA 1
ATOM 636 C C . GLU A 1 81 ? 3.706 7.268 -15.248 1.00 59.34 81 GLU A C 1
ATOM 638 O O . GLU A 1 81 ? 2.981 7.827 -14.423 1.00 59.34 81 GLU A O 1
ATOM 643 N N . GLU A 1 82 ? 4.320 6.116 -14.978 1.00 58.84 82 GLU A N 1
ATOM 644 C CA . GLU A 1 82 ? 4.187 5.418 -13.697 1.00 58.84 82 GLU A CA 1
ATOM 645 C C . GLU A 1 82 ? 4.901 6.168 -12.579 1.00 58.84 82 GLU A C 1
ATOM 647 O O . GLU A 1 82 ? 4.344 6.329 -11.490 1.00 58.84 82 GLU A O 1
ATOM 652 N N . LEU A 1 83 ? 6.083 6.713 -12.884 1.00 59.94 83 LEU A N 1
ATOM 653 C CA . LEU A 1 83 ? 6.833 7.579 -11.984 1.00 59.94 83 LEU A CA 1
ATOM 654 C C . LEU A 1 83 ? 6.030 8.811 -11.584 1.00 59.94 83 LEU A C 1
ATOM 656 O O . LEU A 1 83 ? 5.954 9.120 -10.402 1.00 59.94 83 LEU A O 1
ATOM 660 N N . VAL A 1 84 ? 5.395 9.506 -12.529 1.00 60.75 84 VAL A N 1
ATOM 661 C CA . VAL A 1 84 ? 4.619 10.723 -12.232 1.00 60.75 84 VAL A CA 1
ATOM 662 C C . VAL A 1 84 ? 3.409 10.416 -11.345 1.00 60.75 84 VAL A C 1
ATOM 664 O O . VAL A 1 84 ? 3.076 11.201 -10.454 1.00 60.75 84 VAL A O 1
ATOM 667 N N . VAL A 1 85 ? 2.764 9.264 -11.523 1.00 62.66 85 VAL A N 1
ATOM 668 C CA . VAL A 1 85 ? 1.610 8.876 -10.698 1.00 62.66 85 VAL A CA 1
ATOM 669 C C . VAL A 1 85 ? 2.050 8.419 -9.310 1.00 62.66 85 VAL A C 1
ATOM 671 O O . VAL A 1 85 ? 1.485 8.878 -8.316 1.00 62.66 85 VAL A O 1
ATOM 674 N N . ALA A 1 86 ? 3.086 7.583 -9.227 1.00 60.41 86 ALA A N 1
ATOM 675 C CA . ALA A 1 86 ? 3.678 7.175 -7.959 1.00 60.41 86 ALA A CA 1
ATOM 676 C C . ALA A 1 86 ? 4.199 8.392 -7.179 1.00 60.41 86 ALA A C 1
ATOM 678 O O . ALA A 1 86 ? 3.876 8.537 -6.003 1.00 60.41 86 ALA A O 1
ATOM 679 N N . LEU A 1 87 ? 4.916 9.309 -7.840 1.00 60.91 87 LEU A N 1
ATOM 680 C CA . LEU A 1 87 ? 5.433 10.548 -7.254 1.00 60.91 87 LEU A CA 1
ATOM 681 C C . LEU A 1 87 ? 4.321 11.510 -6.850 1.00 60.91 87 LEU A C 1
ATOM 683 O O . LEU A 1 87 ? 4.378 12.037 -5.750 1.00 60.91 87 LEU A O 1
ATOM 687 N N . SER A 1 88 ? 3.297 11.740 -7.674 1.00 63.94 88 SER A N 1
ATOM 688 C CA . SER A 1 88 ? 2.205 12.657 -7.306 1.00 63.94 88 SER A CA 1
ATOM 689 C C . SER A 1 88 ? 1.418 12.155 -6.093 1.00 63.94 88 SER A C 1
ATOM 691 O O . SER A 1 88 ? 1.109 12.940 -5.199 1.00 63.94 88 SER A O 1
ATOM 693 N N . HIS A 1 89 ? 1.162 10.848 -5.999 1.00 59.41 89 HIS A N 1
ATOM 694 C CA . HIS A 1 89 ? 0.529 10.267 -4.817 1.00 59.41 89 HIS A CA 1
ATOM 695 C C . HIS A 1 89 ? 1.469 10.218 -3.605 1.00 59.41 89 HIS A C 1
ATOM 697 O O . HIS A 1 89 ? 1.021 10.517 -2.499 1.00 59.41 89 HIS A O 1
ATOM 703 N N . LEU A 1 90 ? 2.758 9.906 -3.789 1.00 60.72 90 LEU A N 1
ATOM 704 C CA . LEU A 1 90 ? 3.761 9.969 -2.720 1.00 60.72 90 LEU A CA 1
ATOM 705 C C . LEU A 1 90 ? 3.903 11.386 -2.169 1.00 60.72 90 LEU A C 1
ATOM 707 O O . LEU A 1 90 ? 3.877 11.546 -0.958 1.00 60.72 90 LEU A O 1
ATOM 711 N N . VAL A 1 91 ? 3.989 12.407 -3.024 1.00 62.00 91 VAL A N 1
ATOM 712 C CA . VAL A 1 91 ? 4.121 13.820 -2.633 1.00 62.00 91 VAL A CA 1
ATOM 713 C C . VAL A 1 91 ? 2.905 14.284 -1.828 1.00 62.00 91 VAL A C 1
ATOM 715 O O . VAL A 1 91 ? 3.078 14.905 -0.783 1.00 62.00 91 VAL A O 1
ATOM 718 N N . VAL A 1 92 ? 1.688 13.899 -2.231 1.00 61.84 92 VAL A N 1
ATOM 719 C CA . VAL A 1 92 ? 0.455 14.194 -1.474 1.00 61.84 92 VAL A CA 1
ATOM 720 C C . VAL A 1 92 ? 0.415 13.471 -0.115 1.00 61.84 92 VAL A C 1
ATOM 722 O O . VAL A 1 92 ? -0.221 13.954 0.818 1.00 61.84 92 VAL A O 1
ATOM 725 N N . GLN A 1 93 ? 1.094 12.328 0.033 1.00 56.62 93 GLN A N 1
ATOM 726 C CA . GLN A 1 93 ? 1.172 11.582 1.300 1.00 56.62 93 GLN A CA 1
ATOM 727 C C . GLN A 1 93 ? 2.359 12.000 2.193 1.00 56.62 93 GLN A C 1
ATOM 729 O O . GLN A 1 93 ? 2.273 11.890 3.420 1.00 56.62 93 GLN A O 1
ATOM 734 N N . TYR A 1 94 ? 3.466 12.468 1.605 1.00 56.66 94 TYR A N 1
ATOM 735 C CA . TYR A 1 94 ? 4.707 12.806 2.311 1.00 56.66 94 TYR A CA 1
ATOM 736 C C . TYR A 1 94 ? 4.693 14.187 2.967 1.00 56.66 94 TYR A C 1
ATOM 738 O O . TYR A 1 94 ? 5.478 14.396 3.889 1.00 56.66 94 TYR A O 1
ATOM 746 N N . GLU A 1 95 ? 3.807 15.105 2.568 1.00 49.06 95 GLU A N 1
ATOM 747 C CA . GLU A 1 95 ? 3.826 16.487 3.077 1.00 49.06 95 GLU A CA 1
ATOM 748 C C . GLU A 1 95 ? 3.520 16.625 4.584 1.00 49.06 95 GLU A C 1
ATOM 750 O O . GLU A 1 95 ? 3.661 17.708 5.140 1.00 49.06 95 GLU A O 1
ATOM 755 N N . SER A 1 96 ? 3.124 15.565 5.303 1.00 53.09 96 SER A N 1
ATOM 756 C CA . SER A 1 96 ? 2.923 15.695 6.760 1.00 53.09 96 SER A CA 1
ATOM 757 C C . SER A 1 96 ? 3.323 14.518 7.644 1.00 53.09 96 SER A C 1
ATOM 759 O O . SER A 1 96 ? 3.578 14.746 8.820 1.00 53.09 96 SER A O 1
ATOM 761 N N . ASN 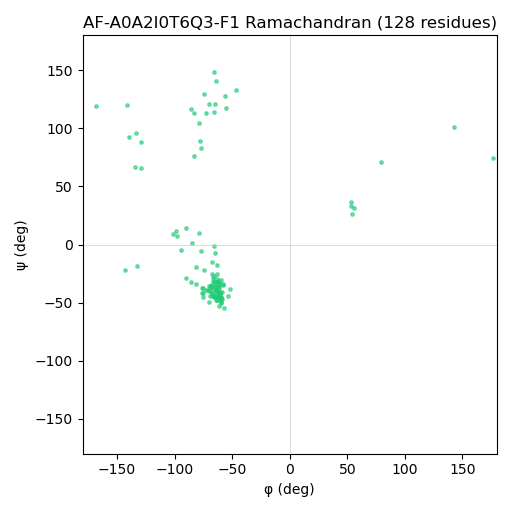A 1 97 ? 3.422 13.276 7.158 1.00 53.09 97 ASN A N 1
ATOM 762 C CA . ASN A 1 97 ? 3.356 12.150 8.105 1.00 53.09 97 ASN A CA 1
ATOM 763 C C . ASN A 1 97 ? 4.424 11.059 7.959 1.00 53.09 97 ASN A C 1
ATOM 765 O O . ASN A 1 97 ? 4.639 10.304 8.903 1.00 53.09 97 ASN A O 1
ATOM 769 N N . PHE A 1 98 ? 5.115 10.956 6.822 1.00 56.97 98 PHE A N 1
ATOM 770 C CA . PHE A 1 98 ? 6.056 9.848 6.623 1.00 56.97 98 PHE A CA 1
ATOM 771 C C . PHE A 1 98 ? 7.374 10.048 7.388 1.00 56.97 98 PHE A C 1
ATOM 773 O O . PHE A 1 98 ? 7.845 9.118 8.033 1.00 56.97 98 PHE A O 1
ATOM 780 N N . CYS A 1 99 ? 7.932 11.268 7.401 1.00 51.94 99 CYS A N 1
ATOM 781 C CA . CYS A 1 99 ? 9.119 11.579 8.209 1.00 51.94 99 CYS A CA 1
ATOM 782 C C . CYS A 1 99 ? 8.850 11.449 9.711 1.00 51.94 99 CYS A C 1
ATOM 784 O O . CYS A 1 99 ? 9.703 10.945 10.427 1.00 51.94 99 CYS A O 1
ATOM 786 N N . THR A 1 100 ? 7.673 11.858 10.190 1.00 59.16 100 THR A N 1
ATOM 787 C CA . THR A 1 100 ? 7.319 11.783 11.615 1.00 59.16 100 THR A CA 1
ATOM 788 C C . THR A 1 100 ? 7.188 10.338 12.086 1.00 59.16 100 THR A C 1
ATOM 790 O O . THR A 1 100 ? 7.750 9.991 13.117 1.00 59.16 100 THR A O 1
ATOM 793 N N . VAL A 1 101 ? 6.518 9.477 11.313 1.00 60.69 101 VAL A N 1
ATOM 794 C CA . VAL A 1 101 ? 6.368 8.053 11.661 1.00 60.69 101 VAL A CA 1
ATOM 795 C C . VAL A 1 101 ? 7.693 7.304 11.504 1.00 60.69 101 VAL A C 1
ATOM 797 O O . VAL A 1 101 ? 8.031 6.491 12.356 1.00 60.69 101 VAL A O 1
ATOM 800 N N . ALA A 1 102 ? 8.487 7.608 10.472 1.00 57.75 102 ALA A N 1
ATOM 801 C CA . ALA A 1 102 ? 9.824 7.033 10.320 1.00 57.75 102 ALA A CA 1
ATOM 802 C C . ALA A 1 102 ? 10.773 7.467 11.452 1.00 57.75 102 ALA A C 1
ATOM 804 O O . ALA A 1 102 ? 11.531 6.642 11.952 1.00 57.75 102 ALA A O 1
ATOM 805 N N . LEU A 1 103 ? 10.707 8.729 11.896 1.00 59.44 103 LEU A N 1
ATOM 806 C CA . LEU A 1 103 ? 11.455 9.211 13.060 1.00 59.44 103 LEU A CA 1
ATOM 807 C C . LEU A 1 103 ? 10.978 8.547 14.350 1.00 59.44 103 LEU A C 1
ATOM 809 O O . LEU A 1 103 ? 11.818 8.088 15.108 1.00 59.44 103 LEU A O 1
ATOM 813 N N . GLN A 1 104 ? 9.666 8.418 14.566 1.00 64.69 104 GLN A N 1
ATOM 814 C CA . GLN A 1 104 ? 9.117 7.694 15.717 1.00 64.69 104 GLN A CA 1
ATOM 815 C C . GLN A 1 104 ? 9.578 6.238 15.741 1.00 64.69 104 GLN A C 1
ATOM 817 O O . GLN A 1 104 ? 9.961 5.750 16.795 1.00 64.69 104 GLN A O 1
ATOM 822 N N . PHE A 1 105 ? 9.619 5.571 14.587 1.00 62.44 105 PHE A N 1
ATOM 823 C CA . PHE A 1 105 ? 10.102 4.195 14.494 1.00 62.44 105 PHE A CA 1
ATOM 824 C C . PHE A 1 105 ? 11.610 4.093 14.779 1.00 62.44 105 PHE A C 1
ATOM 826 O O . PHE A 1 105 ? 12.042 3.213 15.520 1.00 62.44 105 PHE A O 1
ATOM 833 N N . MET A 1 106 ? 12.416 5.032 14.263 1.00 64.38 106 MET A N 1
ATOM 834 C CA . MET A 1 106 ? 13.846 5.126 14.603 1.00 64.38 106 MET A CA 1
ATOM 835 C C . MET A 1 106 ? 14.077 5.448 16.091 1.00 64.38 106 MET A C 1
ATOM 837 O O . MET A 1 106 ? 15.078 5.026 16.671 1.00 64.38 106 MET A O 1
ATOM 841 N N . GLU A 1 107 ? 13.180 6.208 16.716 1.00 65.25 107 GLU A N 1
ATOM 842 C CA . GLU A 1 107 ? 13.273 6.620 18.118 1.00 65.25 107 GLU A CA 1
ATOM 843 C C . GLU A 1 107 ? 12.783 5.513 19.071 1.00 65.25 107 GLU A C 1
ATOM 845 O O . GLU A 1 107 ? 13.393 5.304 20.121 1.00 65.25 107 GLU A O 1
ATOM 850 N N . GL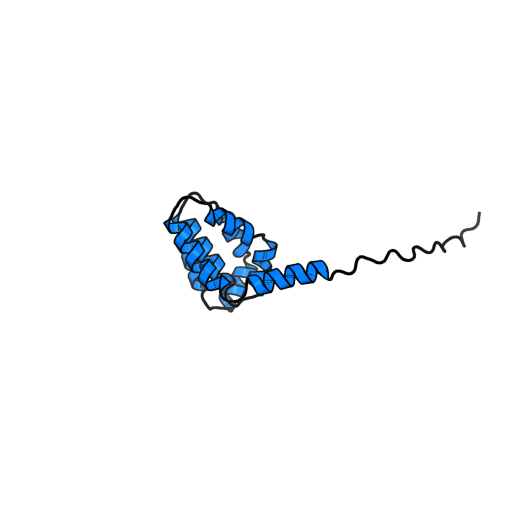U A 1 108 ? 11.777 4.728 18.669 1.00 64.06 108 GLU A N 1
ATOM 851 C CA . GLU A 1 108 ? 11.347 3.502 19.357 1.00 64.06 108 GLU A CA 1
ATOM 852 C C . GLU A 1 108 ? 12.429 2.417 19.332 1.00 64.06 108 GLU A C 1
ATOM 854 O O . GLU A 1 108 ? 12.717 1.839 20.382 1.00 64.06 108 GLU A O 1
ATOM 859 N N . GLU A 1 109 ? 13.099 2.182 18.196 1.00 61.00 109 GLU A N 1
ATOM 860 C CA . GLU A 1 109 ? 14.226 1.232 18.138 1.00 61.00 109 GLU A CA 1
ATOM 861 C C . GLU A 1 109 ? 15.387 1.650 19.052 1.00 61.00 109 GLU A C 1
ATOM 863 O O . GLU A 1 109 ? 16.027 0.807 19.684 1.00 61.00 109 GLU A O 1
ATOM 868 N N . LYS A 1 110 ? 15.642 2.956 19.186 1.00 58.22 110 LYS A N 1
ATOM 869 C CA . LYS A 1 110 ? 16.707 3.474 20.057 1.00 58.22 110 LYS A CA 1
ATOM 870 C C . LYS A 1 110 ? 16.361 3.394 21.550 1.00 58.22 110 LYS A C 1
ATOM 872 O O . LYS A 1 110 ? 17.271 3.420 22.378 1.00 58.22 110 LYS A O 1
ATOM 877 N N . ASN A 1 111 ? 15.076 3.310 21.899 1.00 55.44 111 ASN A N 1
ATOM 878 C CA . ASN A 1 111 ? 14.597 3.334 23.282 1.00 55.44 111 ASN A CA 1
ATOM 879 C C . ASN A 1 111 ? 14.238 1.946 23.842 1.00 55.44 111 ASN A C 1
ATOM 881 O O . ASN A 1 111 ? 13.704 1.861 24.948 1.00 55.44 111 ASN A O 1
ATOM 885 N N . TYR A 1 112 ? 14.547 0.855 23.133 1.00 50.22 112 TYR A N 1
ATOM 886 C CA . TYR A 1 112 ? 14.519 -0.479 23.733 1.00 50.22 112 TYR A CA 1
ATOM 887 C C . TYR A 1 112 ? 15.615 -0.572 24.807 1.00 50.22 112 TYR A C 1
ATOM 889 O O . TYR A 1 112 ? 16.804 -0.533 24.470 1.00 50.22 112 TYR A O 1
ATOM 897 N N . PRO A 1 113 ? 15.279 -0.716 26.105 1.00 51.06 113 PRO A N 1
ATOM 898 C CA . PRO A 1 113 ? 16.296 -1.026 27.089 1.00 51.06 113 PRO A CA 1
ATOM 899 C C . PRO A 1 113 ? 16.830 -2.418 26.752 1.00 51.06 113 PRO A C 1
ATOM 901 O O . PRO A 1 113 ? 16.072 -3.389 26.700 1.00 51.06 113 PRO A O 1
ATOM 904 N N . LEU A 1 114 ? 18.139 -2.511 26.501 1.00 54.47 114 LEU A N 1
ATOM 905 C CA . LEU A 1 114 ? 18.836 -3.794 26.447 1.00 54.47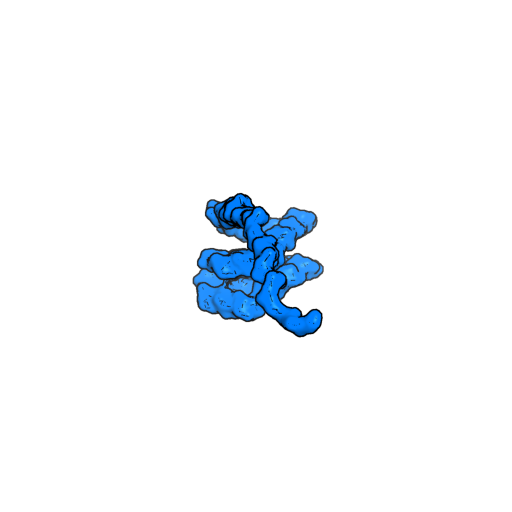 114 LEU A CA 1
ATOM 906 C C . LEU A 1 114 ? 18.406 -4.613 27.674 1.00 54.47 114 LEU A C 1
ATOM 908 O O . LEU A 1 114 ? 18.403 -4.057 28.780 1.00 54.47 114 LEU A O 1
ATOM 912 N N . PRO A 1 115 ? 18.035 -5.899 27.524 1.00 47.72 115 PRO A N 1
ATOM 913 C CA . PRO A 1 115 ? 17.754 -6.729 28.682 1.00 47.72 115 PRO A CA 1
ATOM 914 C C . PRO A 1 115 ? 18.982 -6.691 29.596 1.00 47.72 115 PRO A C 1
ATOM 916 O O . PRO A 1 115 ? 20.088 -7.050 29.193 1.00 47.72 115 PRO A O 1
ATOM 919 N N . SER A 1 116 ? 18.787 -6.171 30.809 1.00 43.62 116 SER A N 1
ATOM 920 C CA . SER A 1 116 ? 19.835 -6.090 31.822 1.00 43.62 116 SER A CA 1
ATOM 921 C C . SER A 1 116 ? 20.385 -7.498 32.077 1.00 43.62 116 SER A C 1
ATOM 923 O O . SER A 1 116 ? 19.592 -8.409 32.339 1.00 43.62 116 SER A O 1
ATOM 925 N N . PRO A 1 117 ? 21.708 -7.722 32.019 1.00 51.38 117 PRO A N 1
ATOM 926 C CA . PRO A 1 117 ? 22.288 -8.998 32.394 1.00 51.38 117 PRO A CA 1
ATOM 927 C C . PRO A 1 117 ? 22.316 -9.073 33.922 1.00 51.38 117 PRO A C 1
ATOM 929 O O . PRO A 1 117 ? 23.321 -8.747 34.549 1.00 51.38 117 PRO A O 1
ATOM 932 N N . ALA A 1 118 ? 21.207 -9.461 34.550 1.00 45.91 118 ALA A N 1
ATOM 933 C CA . ALA A 1 118 ? 21.186 -9.662 35.992 1.00 45.91 118 ALA A CA 1
ATOM 934 C C . ALA A 1 118 ? 20.349 -10.879 36.403 1.00 45.91 118 ALA A C 1
ATOM 936 O O . ALA A 1 118 ? 19.138 -10.916 36.211 1.00 45.91 118 ALA A O 1
ATOM 937 N N . ALA A 1 119 ? 21.053 -11.803 37.064 1.00 47.22 119 ALA A N 1
ATOM 938 C CA . ALA A 1 119 ? 20.564 -12.789 38.023 1.00 47.22 119 ALA A CA 1
ATOM 939 C C . ALA A 1 119 ? 19.881 -14.058 37.481 1.00 47.22 119 ALA A C 1
ATOM 941 O O . ALA A 1 119 ? 18.710 -14.319 37.743 1.00 47.22 119 ALA A O 1
ATOM 942 N N . THR A 1 120 ? 20.678 -14.947 36.883 1.00 44.75 120 THR A N 1
ATOM 943 C CA . THR A 1 120 ? 20.470 -16.391 37.088 1.00 44.75 120 THR A CA 1
ATOM 944 C C . THR A 1 120 ? 21.171 -16.776 38.393 1.00 44.75 120 THR A C 1
ATOM 946 O O . THR A 1 120 ? 22.291 -17.282 38.383 1.00 44.75 120 THR A O 1
ATOM 949 N N . ASP A 1 121 ? 20.557 -16.440 39.529 1.00 40.09 121 ASP A N 1
ATOM 950 C CA . ASP A 1 121 ? 21.018 -16.907 40.836 1.00 40.09 121 ASP A CA 1
ATOM 951 C C . ASP A 1 121 ? 20.675 -18.400 40.955 1.00 40.09 121 ASP A C 1
ATOM 953 O O . ASP A 1 121 ? 19.514 -18.816 40.914 1.00 40.09 121 ASP A O 1
ATOM 957 N N . ILE A 1 122 ? 21.718 -19.223 40.987 1.00 48.88 122 ILE A N 1
ATOM 958 C CA . ILE A 1 122 ? 21.647 -20.678 41.057 1.00 48.88 122 ILE A CA 1
ATOM 959 C C . ILE A 1 122 ? 21.340 -21.046 42.511 1.00 48.88 122 ILE A C 1
ATOM 961 O O . ILE A 1 122 ? 22.244 -21.286 43.304 1.00 48.88 122 ILE A O 1
ATOM 965 N N . THR A 1 123 ? 20.061 -21.123 42.870 1.00 44.78 123 THR A N 1
ATOM 966 C CA . THR A 1 123 ? 19.614 -21.745 44.128 1.00 44.78 123 THR A CA 1
ATOM 967 C C . THR A 1 123 ? 18.502 -22.765 43.873 1.00 44.78 123 THR A C 1
ATOM 969 O O . THR A 1 123 ? 17.370 -22.627 44.310 1.00 44.78 123 THR A O 1
ATOM 972 N N . TYR A 1 124 ? 18.858 -23.845 43.173 1.00 41.12 124 TYR A N 1
ATOM 973 C CA . TYR A 1 124 ? 18.170 -25.142 43.250 1.00 41.12 124 TYR A CA 1
ATOM 974 C C . TYR A 1 124 ? 19.224 -26.254 43.365 1.00 41.12 124 TYR A C 1
ATOM 976 O O . TYR A 1 124 ? 19.418 -27.059 42.461 1.00 41.12 124 TYR A O 1
ATOM 984 N N . VAL A 1 125 ? 19.944 -26.288 44.489 1.00 50.31 125 VAL A N 1
ATOM 985 C CA . VAL A 1 125 ? 20.603 -27.515 44.959 1.00 50.31 125 VAL A CA 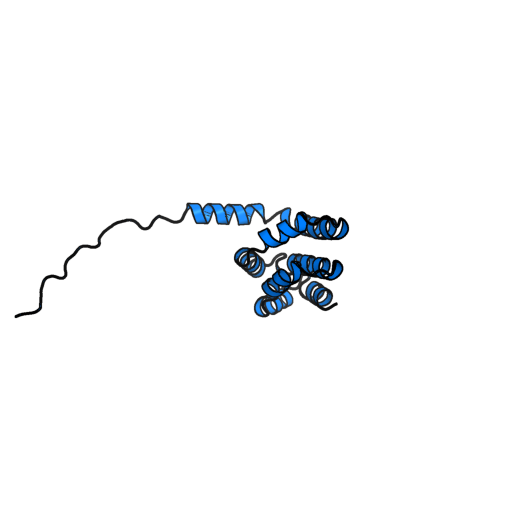1
ATOM 986 C C . VAL A 1 125 ? 20.195 -27.703 46.412 1.00 50.31 125 VAL A C 1
ATOM 988 O O . VAL A 1 125 ? 20.820 -27.189 47.332 1.00 50.31 125 VAL A O 1
ATOM 991 N N . GLY A 1 126 ? 19.069 -28.379 46.599 1.00 52.25 126 GLY A N 1
ATOM 992 C CA . GLY A 1 126 ? 18.496 -28.644 47.909 1.00 52.25 126 GLY A CA 1
ATOM 993 C C . GLY A 1 126 ? 17.170 -29.364 47.759 1.00 52.25 126 GLY A C 1
ATOM 994 O O . GLY A 1 126 ? 16.130 -28.728 47.880 1.00 52.25 126 GLY A O 1
ATOM 995 N N . ASN A 1 127 ? 17.252 -30.652 47.408 1.00 45.59 127 ASN A N 1
ATOM 996 C CA . ASN A 1 127 ? 16.313 -31.747 47.698 1.00 45.59 127 ASN A CA 1
ATOM 997 C C . ASN A 1 127 ? 16.206 -32.694 46.502 1.00 45.59 127 ASN A C 1
ATOM 999 O O . ASN A 1 127 ? 15.498 -32.400 45.545 1.00 45.59 127 ASN A O 1
ATOM 1003 N N . LEU A 1 128 ? 16.901 -33.828 46.590 1.00 43.81 128 LEU A N 1
ATOM 1004 C CA . LEU A 1 128 ? 16.361 -35.172 46.365 1.00 43.81 128 LEU A CA 1
ATOM 1005 C C . LEU A 1 128 ? 17.415 -36.174 46.861 1.00 43.81 128 LEU A C 1
ATOM 1007 O O . LEU A 1 128 ? 18.567 -36.148 46.436 1.00 43.81 128 LEU A O 1
ATOM 1011 N N . GLU A 1 129 ? 17.005 -36.963 47.848 1.00 41.91 129 GLU A N 1
ATOM 1012 C CA . GLU A 1 129 ? 17.780 -37.965 48.575 1.00 41.91 129 GLU A CA 1
ATOM 1013 C C . GLU A 1 129 ? 18.215 -39.139 47.680 1.00 41.91 129 GLU A C 1
ATOM 1015 O O . GLU A 1 129 ? 17.492 -39.536 46.762 1.00 41.91 129 GLU A O 1
ATOM 1020 N N . GLY A 1 130 ? 19.384 -39.704 48.003 1.00 38.09 130 GLY A N 1
ATOM 1021 C CA . GLY A 1 130 ? 19.976 -40.916 47.433 1.00 38.09 130 GLY A CA 1
ATOM 1022 C C . GLY A 1 130 ? 21.331 -41.201 48.061 1.00 38.09 130 GLY A C 1
ATOM 1023 O O . GLY A 1 130 ? 22.302 -40.537 47.641 1.00 38.09 130 GLY A O 1
#

pLDDT: mean 71.4, std 15.4, range [38.09, 91.75]